Protein AF-A0A1Z1EFK1-F1 (afdb_monomer_lite)

Foldseek 3Di:
DDDDFDDDDPDGDDDDPPDDPPVPDPVVVCVDPVNVPPDPDDCPVVVVVVVVVVVVVVVVVVVVVVVVVVVVVVVVVVVVVVVVVVVVVVVVVVVVVVVVVVVVVVVVVVVVVVVVVVVVVVVVVVVVVVVVVVVVVVVVVVVVVVVVVVVVVVVVVVVPPD

Organism: NCBI:txid1986427

pLDDT: mean 72.32, std 19.65, range [34.16, 98.31]

Radius of gyration: 62.54 Å; chains: 1; bounding box: 124×40×167 Å

Sequence (162 aa):
QEKELISGLGISIEIPFMGVLRRNTIFAYFDDPAYRKYKRGSGIVKFQYRTLEEDSEDEYESPESEYRTLEDEYETLKDEYVALEDEYETLEDEYGILEYEYRTLEKDSEEDSEDGYGALEDLEEDSEDKYGALEDLEEDSEDEYGALEDLEEDSDDEYWGF

InterPro domains:
  IPR050254 DNA-directed RNA polymerase, subunit beta'', eukaryote [PTHR34995] (1-72)

Secondary structure (DSSP, 8-state):
-------SSS------TT----TT-HHHHHT-TTTTTS-S---HHHHHHHHHHHHHHHHHHHHHHHHHHHHHHHHHHHHHHHHHHHHHHHHHHHHHHHHHHHHHHHHHHHHHHHHHHHHHHHHHHHHHHHHHHHHHHHHHHHHHHHHHHHHHHHHHHTTS--

Structure (mmCIF, N/CA/C/O backbone):
data_AF-A0A1Z1EFK1-F1
#
_entry.id   AF-A0A1Z1EFK1-F1
#
loop_
_atom_site.group_PDB
_atom_site.id
_atom_site.type_symbol
_atom_site.label_atom_id
_atom_site.label_alt_id
_atom_site.label_comp_id
_atom_site.label_asym_id
_atom_site.label_entity_id
_atom_site.label_seq_id
_atom_site.pdbx_PDB_ins_code
_atom_site.Cartn_x
_atom_site.Cartn_y
_atom_site.Cartn_z
_atom_site.occupancy
_atom_site.B_iso_or_equiv
_atom_site.auth_seq_id
_atom_site.auth_comp_id
_atom_site.auth_asym_id
_atom_site.auth_atom_id
_atom_site.pdbx_PDB_model_num
ATOM 1 N N . GLN A 1 1 ? -31.914 -33.475 86.872 1.00 38.19 1 GLN A N 1
ATOM 2 C CA . GLN A 1 1 ? -32.654 -33.842 85.649 1.00 38.19 1 GLN A CA 1
ATOM 3 C C . GLN A 1 1 ? -32.018 -33.091 84.501 1.00 38.19 1 GLN A C 1
ATOM 5 O O . GLN A 1 1 ? -31.965 -31.867 84.534 1.00 38.19 1 GLN A O 1
ATOM 10 N N . GLU A 1 2 ? -31.426 -33.854 83.596 1.00 34.16 2 GLU A N 1
ATOM 11 C CA . GLU A 1 2 ? -30.546 -33.403 82.521 1.00 34.16 2 GLU A CA 1
ATOM 12 C C . GLU A 1 2 ? -31.390 -32.828 81.375 1.00 34.16 2 GLU A C 1
ATOM 14 O O . GLU A 1 2 ? -32.413 -33.399 81.003 1.00 34.16 2 GLU A O 1
ATOM 19 N N . LYS A 1 3 ? -31.010 -31.645 80.881 1.00 47.72 3 LYS A N 1
ATOM 20 C CA . LYS A 1 3 ? -31.630 -30.985 79.727 1.00 47.72 3 LYS A CA 1
ATOM 21 C C . LYS A 1 3 ? -30.653 -31.120 78.565 1.00 47.72 3 LYS A C 1
ATOM 23 O O . LYS A 1 3 ? -29.620 -30.457 78.578 1.00 47.72 3 LYS A O 1
ATOM 28 N N . GLU A 1 4 ? -30.954 -31.976 77.596 1.00 42.50 4 GLU A N 1
ATOM 29 C CA . GLU A 1 4 ? -30.146 -32.094 76.381 1.00 42.50 4 GLU A CA 1
ATOM 30 C C . GLU A 1 4 ? -30.574 -31.041 75.355 1.00 42.50 4 GLU A C 1
ATOM 32 O O . GLU A 1 4 ? -31.709 -31.023 74.879 1.00 42.50 4 GLU A O 1
ATOM 37 N N . LEU A 1 5 ? -29.642 -30.145 75.029 1.00 45.59 5 LEU A N 1
ATOM 38 C CA . LEU A 1 5 ? -29.729 -29.242 73.888 1.00 45.59 5 LEU A CA 1
ATOM 39 C C . LEU A 1 5 ? -29.129 -29.966 72.684 1.00 45.59 5 LEU A C 1
ATOM 41 O O . LEU A 1 5 ? -27.914 -30.137 72.601 1.00 45.59 5 LEU A O 1
ATOM 45 N N . ILE A 1 6 ? -29.969 -30.389 71.746 1.00 44.94 6 ILE A N 1
ATOM 46 C CA . ILE A 1 6 ? -29.493 -30.913 70.465 1.00 44.94 6 ILE A CA 1
ATOM 47 C C . ILE A 1 6 ? -29.122 -29.701 69.606 1.00 44.94 6 ILE A C 1
ATOM 49 O O . ILE A 1 6 ? -29.992 -28.994 69.104 1.00 44.94 6 ILE A O 1
ATOM 53 N N . SER A 1 7 ? -27.821 -29.428 69.496 1.00 44.91 7 SER A N 1
ATOM 54 C CA . SER A 1 7 ? -27.273 -28.385 68.628 1.00 44.91 7 SER A CA 1
ATOM 55 C C . SER A 1 7 ? -26.940 -28.979 67.262 1.00 44.91 7 SER A C 1
ATOM 57 O O . SER A 1 7 ? -25.988 -29.743 67.120 1.00 44.91 7 SER A O 1
ATOM 59 N N . GLY A 1 8 ? -27.732 -28.625 66.257 1.00 50.59 8 GLY A N 1
ATOM 60 C CA . GLY A 1 8 ? -27.421 -28.839 64.851 1.00 50.59 8 GLY A CA 1
ATOM 61 C C . GLY A 1 8 ? -28.150 -27.774 64.044 1.00 50.59 8 GLY A C 1
ATOM 62 O O . GLY A 1 8 ? -29.374 -27.748 64.061 1.00 50.59 8 GLY A O 1
ATOM 63 N N . LEU A 1 9 ? -27.399 -26.893 63.374 1.00 49.38 9 LEU A N 1
ATOM 64 C CA . LEU A 1 9 ? -27.883 -25.830 62.472 1.00 49.38 9 LEU A CA 1
ATOM 65 C C . LEU A 1 9 ? -28.511 -24.573 63.110 1.00 49.38 9 LEU A C 1
ATOM 67 O O . LEU A 1 9 ? -29.477 -24.051 62.575 1.00 49.38 9 LEU A O 1
ATOM 71 N N . GLY A 1 10 ? -27.971 -24.037 64.214 1.00 42.16 10 GLY A N 1
ATOM 72 C CA . GLY A 1 10 ? -28.224 -22.641 64.645 1.00 42.16 10 GLY A CA 1
ATOM 73 C C . GLY A 1 10 ? -29.666 -22.257 65.028 1.00 42.16 10 GLY A C 1
ATOM 74 O O . GLY A 1 10 ? -29.902 -21.136 65.473 1.00 42.16 10 GLY A O 1
ATOM 75 N N . ILE A 1 11 ? -30.630 -23.170 64.911 1.00 47.75 11 ILE A N 1
ATOM 76 C CA . ILE A 1 11 ? -32.032 -22.956 65.261 1.00 47.75 11 ILE A CA 1
ATOM 77 C C . ILE A 1 11 ? -32.283 -23.672 66.589 1.00 47.75 11 ILE A C 1
ATOM 79 O O . ILE A 1 11 ? -32.331 -24.900 66.652 1.00 47.75 11 ILE A O 1
ATOM 83 N N . SER A 1 12 ? -32.443 -22.916 67.675 1.00 48.75 12 SER A N 1
ATOM 84 C CA . SER A 1 12 ? -32.867 -23.470 68.962 1.00 48.75 12 SER A CA 1
ATOM 85 C C . SER A 1 12 ? -34.396 -23.467 69.045 1.00 48.75 12 SER A C 1
ATOM 87 O O . SER A 1 12 ? -35.044 -22.422 69.107 1.00 48.75 12 SER A O 1
ATOM 89 N N . ILE A 1 13 ? -34.995 -24.659 69.019 1.00 52.47 13 ILE A N 1
ATOM 90 C CA . ILE A 1 13 ? -36.436 -24.849 69.229 1.00 52.47 13 ILE A CA 1
ATOM 91 C C . ILE A 1 13 ? -36.632 -25.440 70.624 1.00 52.47 13 ILE A C 1
ATOM 93 O O . ILE A 1 13 ? -36.086 -26.491 70.950 1.00 52.47 13 ILE A O 1
ATOM 97 N N . GLU A 1 14 ? -37.428 -24.772 71.456 1.00 51.25 14 GLU A N 1
ATOM 98 C CA . GLU A 1 14 ? -37.813 -25.287 72.770 1.00 51.25 14 GLU A CA 1
ATOM 99 C C . GLU A 1 14 ? -38.927 -26.331 72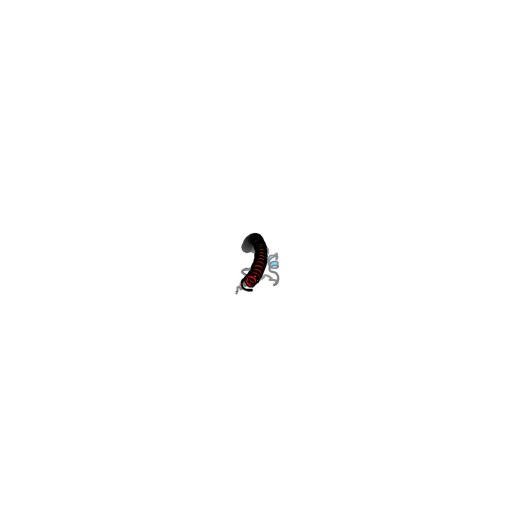.595 1.00 51.25 14 GLU A C 1
ATOM 101 O O . GLU A 1 14 ? -40.087 -25.992 72.342 1.00 51.25 14 GLU A O 1
ATOM 106 N N . ILE A 1 15 ? -38.554 -27.613 72.668 1.00 54.03 15 ILE A N 1
ATOM 107 C CA . ILE A 1 15 ? -39.484 -28.736 72.543 1.00 54.03 15 ILE A CA 1
ATOM 108 C C . ILE A 1 15 ? -39.989 -29.121 73.946 1.00 54.03 15 ILE A C 1
ATOM 110 O O . ILE A 1 15 ? -39.197 -29.496 74.811 1.00 54.03 15 ILE A O 1
ATOM 114 N N . PRO A 1 16 ? -41.301 -29.059 74.205 1.00 50.22 16 PRO A N 1
ATOM 115 C CA . PRO A 1 16 ? -41.886 -29.445 75.482 1.00 50.22 16 PRO A CA 1
ATOM 116 C C . PRO A 1 16 ? -41.840 -30.963 75.669 1.00 50.22 16 PRO A C 1
ATOM 118 O O . PRO A 1 16 ? -42.170 -31.725 74.763 1.00 50.22 16 PRO A O 1
ATOM 121 N N . PHE A 1 17 ? -41.519 -31.400 76.888 1.00 50.94 17 PHE A N 1
ATOM 122 C CA . PHE A 1 17 ? -41.291 -32.807 77.258 1.00 50.94 17 PHE A CA 1
ATOM 123 C C . PHE A 1 17 ? -42.492 -33.750 77.005 1.00 50.94 17 PHE A C 1
ATOM 125 O O . PHE A 1 17 ? -42.342 -34.965 77.028 1.00 50.94 17 PHE A O 1
ATOM 132 N N . MET A 1 18 ? -43.685 -33.196 76.752 1.00 49.62 18 MET A N 1
ATOM 133 C CA . MET A 1 18 ? -44.942 -33.926 76.521 1.00 49.62 18 MET A CA 1
ATOM 134 C C . MET A 1 18 ? -45.511 -33.737 75.098 1.00 49.62 18 MET A C 1
ATOM 136 O O . MET A 1 18 ? -46.638 -34.152 74.831 1.00 49.62 18 MET A O 1
ATOM 140 N N . GLY A 1 19 ? -44.776 -33.088 74.187 1.00 50.97 19 GLY A N 1
ATOM 141 C CA . GLY A 1 19 ? -45.206 -32.872 72.802 1.00 50.97 19 GLY A CA 1
ATOM 142 C C . GLY A 1 19 ? -44.927 -34.087 71.914 1.00 50.97 19 GLY A C 1
ATOM 143 O O . GLY A 1 19 ? -43.823 -34.629 71.919 1.00 50.97 19 GLY A O 1
ATOM 144 N N . VAL A 1 20 ? -45.910 -34.523 71.119 1.00 50.38 20 VAL A N 1
ATOM 145 C CA . VAL A 1 20 ? -45.719 -35.611 70.146 1.00 50.38 20 VAL A CA 1
ATOM 146 C C . VAL A 1 20 ? -44.904 -35.089 68.960 1.00 50.38 20 VAL A C 1
ATOM 148 O O . VAL A 1 20 ? -45.452 -34.532 68.012 1.00 50.38 20 VAL A O 1
ATOM 151 N N . LEU A 1 21 ? -43.587 -35.297 68.986 1.00 51.91 21 LEU A N 1
ATOM 152 C CA . LEU A 1 21 ? -42.741 -35.116 67.807 1.00 51.91 21 LEU A CA 1
ATOM 153 C C . LEU A 1 21 ? -43.011 -36.251 66.814 1.00 51.91 21 LEU A C 1
ATOM 155 O O . LEU A 1 21 ? -42.496 -37.364 66.952 1.00 51.91 21 LEU A O 1
ATOM 159 N N . ARG A 1 22 ? -43.810 -35.987 65.778 1.00 54.53 22 ARG A N 1
ATOM 160 C CA . ARG A 1 22 ? -43.833 -36.875 64.613 1.00 54.53 22 ARG A CA 1
ATOM 161 C C . ARG A 1 22 ? -42.561 -36.604 63.818 1.00 54.53 22 ARG A C 1
ATOM 163 O O . ARG A 1 22 ? -42.382 -35.497 63.324 1.00 54.53 22 ARG A O 1
ATOM 170 N N . ARG A 1 23 ? -41.697 -37.618 63.700 1.00 50.59 23 ARG A N 1
ATOM 171 C CA . ARG A 1 23 ? -40.339 -37.566 63.113 1.00 50.59 23 ARG A CA 1
ATOM 172 C C . ARG A 1 23 ? -40.226 -36.923 61.718 1.00 50.59 23 ARG A C 1
ATOM 174 O O . ARG A 1 23 ? -39.112 -36.696 61.274 1.00 50.59 23 ARG A O 1
ATOM 181 N N . ASN A 1 24 ? -41.336 -36.602 61.048 1.00 45.25 24 ASN A N 1
ATOM 182 C CA . ASN A 1 24 ? -41.342 -36.262 59.629 1.00 45.25 24 ASN A CA 1
ATOM 183 C C . ASN A 1 24 ? -41.878 -34.864 59.280 1.00 45.25 24 ASN A C 1
ATOM 185 O O . ASN A 1 24 ? -41.847 -34.520 58.101 1.00 45.25 24 ASN A O 1
ATOM 189 N N . THR A 1 25 ? -42.371 -34.035 60.214 1.00 53.84 25 THR A N 1
ATOM 190 C CA . THR A 1 25 ? -42.778 -32.660 59.838 1.00 53.84 25 THR A CA 1
ATOM 191 C C . THR A 1 25 ? -42.816 -31.694 61.025 1.00 53.84 25 THR A C 1
ATOM 193 O O . THR A 1 25 ? -43.780 -31.671 61.787 1.00 53.84 25 THR A O 1
ATOM 196 N N . ILE A 1 26 ? -41.796 -30.835 61.147 1.00 58.47 26 ILE A N 1
ATOM 197 C CA . ILE A 1 26 ? -41.771 -29.712 62.106 1.00 58.47 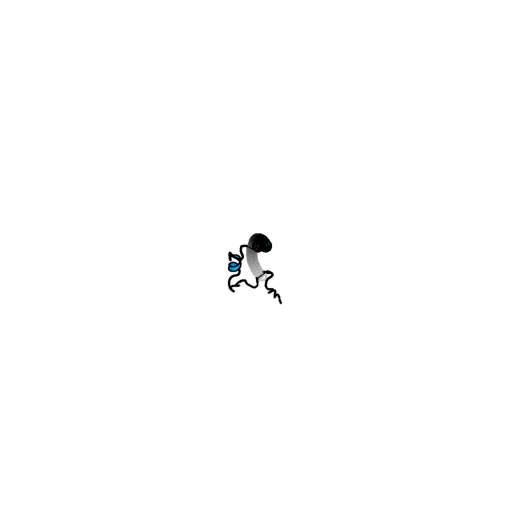26 ILE A CA 1
ATOM 198 C C . ILE A 1 26 ? -42.954 -28.749 61.884 1.00 58.47 26 ILE A C 1
ATOM 200 O O . ILE A 1 26 ? -43.473 -28.188 62.843 1.00 58.47 26 ILE A O 1
ATOM 204 N N . PHE A 1 27 ? -43.450 -28.607 60.651 1.00 54.84 27 PHE A N 1
ATOM 205 C CA . PHE A 1 27 ? -44.605 -27.751 60.347 1.00 54.84 27 PHE A CA 1
ATOM 206 C C . PHE A 1 27 ? -45.896 -28.195 61.047 1.00 54.84 27 PHE A C 1
ATOM 208 O O . PHE A 1 27 ? -46.609 -27.357 61.590 1.00 54.84 27 PHE A O 1
ATOM 215 N N . ALA A 1 28 ? -46.140 -29.506 61.159 1.00 53.50 28 ALA A N 1
ATOM 216 C CA . ALA A 1 28 ? -47.336 -30.027 61.827 1.00 53.50 28 ALA A CA 1
ATOM 217 C C . ALA A 1 28 ? -47.402 -29.648 63.319 1.00 53.50 28 ALA A C 1
ATOM 219 O O . ALA A 1 28 ? -48.483 -29.589 63.896 1.00 53.50 28 ALA A O 1
ATOM 220 N N . TYR A 1 29 ? -46.251 -29.369 63.940 1.00 55.16 29 TYR A N 1
ATOM 221 C CA . TYR A 1 29 ? -46.176 -28.886 65.317 1.00 55.16 29 TYR A CA 1
ATOM 222 C C . TYR A 1 29 ? -46.633 -27.423 65.449 1.00 55.16 29 TYR A C 1
ATOM 224 O O . TYR A 1 29 ? -47.307 -27.076 66.418 1.00 55.16 29 TYR A O 1
ATOM 232 N N . PHE A 1 30 ? -46.313 -26.565 64.473 1.00 56.16 30 PHE A N 1
ATOM 233 C CA . PHE A 1 30 ? -46.751 -25.163 64.466 1.00 56.16 30 PHE A CA 1
ATOM 234 C C . PHE A 1 30 ? -48.232 -24.995 64.092 1.00 56.16 30 PHE A C 1
ATOM 236 O O . PHE A 1 30 ? -48.846 -24.001 64.487 1.00 56.16 30 PHE A O 1
ATOM 243 N N . ASP A 1 31 ? -48.809 -25.980 63.401 1.00 55.56 31 ASP A N 1
ATOM 244 C CA . ASP A 1 31 ? -50.221 -25.997 63.002 1.00 55.56 31 ASP A CA 1
ATOM 245 C C . ASP A 1 31 ? -51.163 -26.622 64.051 1.00 55.56 31 ASP A C 1
ATOM 247 O O . ASP A 1 31 ? -52.386 -26.528 63.908 1.00 55.56 31 ASP A O 1
ATOM 251 N N . ASP A 1 32 ? -50.638 -27.219 65.131 1.00 59.44 32 ASP A N 1
ATOM 252 C CA . ASP A 1 32 ? -51.462 -27.817 66.188 1.00 59.44 32 ASP A CA 1
ATOM 253 C C . ASP A 1 32 ? -52.243 -26.727 66.969 1.00 59.44 32 ASP A C 1
ATOM 255 O O . ASP A 1 32 ? -51.644 -25.843 67.605 1.00 59.44 32 ASP A O 1
ATOM 259 N N . PRO A 1 33 ? -53.592 -26.779 66.993 1.00 59.75 33 PRO A N 1
ATOM 260 C CA . PRO A 1 33 ? -54.431 -25.823 67.717 1.00 59.75 33 PRO A CA 1
ATOM 261 C C . PRO A 1 33 ? -54.126 -25.714 69.218 1.00 59.75 33 PRO A C 1
ATOM 263 O O . PRO A 1 33 ? -54.427 -24.680 69.824 1.00 59.75 33 PRO A O 1
ATOM 266 N N . ALA A 1 34 ? -53.559 -26.760 69.828 1.00 55.06 34 ALA A N 1
ATOM 267 C CA . ALA A 1 34 ? -53.159 -26.777 71.232 1.00 55.06 34 ALA A CA 1
ATOM 268 C C . ALA A 1 34 ? -51.902 -25.925 71.482 1.00 55.06 34 ALA A C 1
ATOM 270 O O . ALA A 1 34 ? -51.806 -25.265 72.519 1.00 55.06 34 ALA A O 1
ATOM 271 N N . TYR A 1 35 ? -50.985 -25.862 70.508 1.00 53.22 35 TYR A N 1
ATOM 272 C CA . TYR A 1 35 ? -49.762 -25.050 70.567 1.00 53.22 35 TYR A CA 1
ATOM 273 C C . TYR A 1 35 ? -49.961 -23.614 70.082 1.00 53.22 35 TYR A C 1
ATOM 275 O O . TYR A 1 35 ? -49.287 -22.696 70.561 1.00 53.22 35 TYR A O 1
ATOM 283 N N . ARG A 1 36 ? -50.960 -23.380 69.219 1.00 55.44 36 ARG A N 1
ATOM 284 C CA . ARG A 1 36 ? -51.304 -22.045 68.693 1.00 55.44 36 ARG A CA 1
ATOM 285 C C . ARG A 1 36 ? -51.743 -21.036 69.762 1.00 55.44 36 ARG A C 1
ATOM 287 O O . ARG A 1 36 ? -51.802 -19.840 69.487 1.00 55.44 36 ARG A O 1
ATOM 294 N N . LYS A 1 37 ? -52.069 -21.491 70.978 1.00 53.34 37 LYS A N 1
ATOM 295 C CA . LYS A 1 37 ? -52.611 -20.641 72.053 1.00 53.34 37 LYS A CA 1
ATOM 296 C C . LYS A 1 37 ? -51.550 -19.922 72.891 1.00 53.34 37 LYS A C 1
ATOM 298 O O . LYS A 1 37 ? -51.892 -18.943 73.547 1.00 53.34 37 LYS A O 1
ATOM 303 N N . TYR A 1 38 ? -50.286 -20.354 72.854 1.00 49.31 38 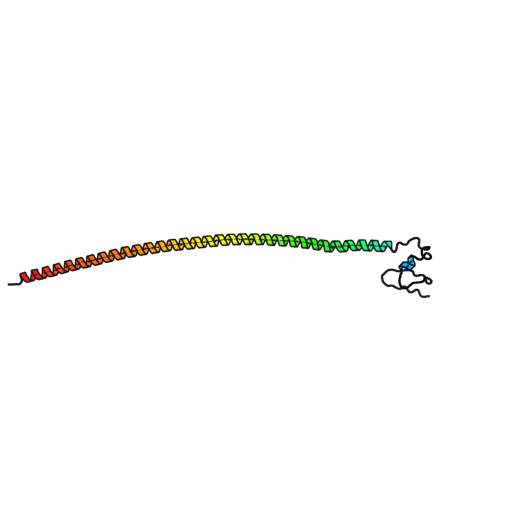TYR A N 1
ATOM 304 C CA . TYR A 1 38 ? -49.271 -19.882 73.809 1.00 49.31 38 TYR A CA 1
ATOM 305 C C . TYR 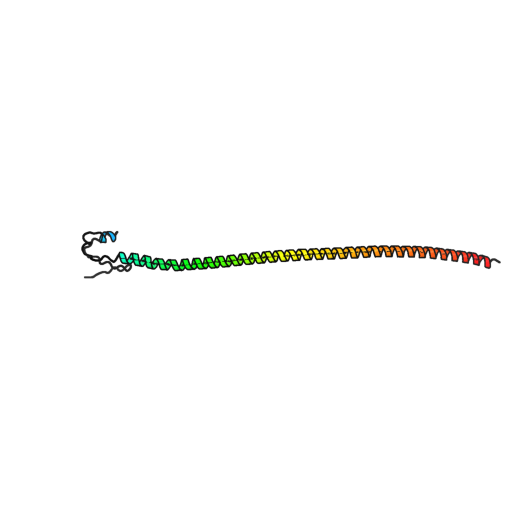A 1 38 ? -48.189 -18.958 73.237 1.00 49.31 38 TYR A C 1
ATOM 307 O O . TYR A 1 38 ? -47.331 -18.512 73.995 1.00 49.31 38 TYR A O 1
ATOM 315 N N . LYS A 1 39 ? -48.223 -18.586 71.948 1.00 50.94 39 LYS A N 1
ATOM 316 C CA . LYS A 1 39 ? -47.260 -17.615 71.395 1.00 50.94 39 LYS A CA 1
ATOM 317 C C . LYS A 1 39 ? -47.935 -16.375 70.820 1.00 50.94 39 LYS A C 1
ATOM 319 O O . LYS A 1 39 ? -48.261 -16.284 69.640 1.00 50.94 39 LYS A O 1
ATOM 324 N N . ARG A 1 40 ? -48.057 -15.362 71.678 1.00 46.72 40 ARG A N 1
ATOM 325 C CA . ARG A 1 40 ? -48.185 -13.951 71.297 1.00 46.72 40 ARG A CA 1
ATOM 326 C C . ARG A 1 40 ? -46.837 -13.492 70.721 1.00 46.72 40 ARG A C 1
ATOM 328 O O . ARG A 1 40 ? -46.044 -12.886 71.425 1.00 46.72 40 ARG A O 1
ATOM 335 N N . GLY A 1 41 ? -46.552 -13.861 69.473 1.00 52.53 41 GLY A N 1
ATOM 336 C CA . GLY A 1 41 ? -45.317 -13.496 68.772 1.00 52.53 41 GLY A CA 1
ATOM 337 C C . GLY A 1 41 ? -44.632 -14.698 68.131 1.00 52.53 41 GLY A C 1
ATOM 338 O O . GLY A 1 41 ? -43.768 -15.323 68.736 1.00 52.53 41 GLY A O 1
ATOM 339 N N . SER A 1 42 ? -45.003 -15.019 66.892 1.00 49.97 42 SER A N 1
ATOM 340 C CA . SER A 1 42 ? -44.209 -15.909 66.039 1.00 49.97 42 SER A CA 1
ATOM 341 C C . SER A 1 42 ? -43.493 -15.052 64.996 1.00 49.97 42 SER A C 1
ATOM 343 O O . SER A 1 42 ? -43.982 -14.853 63.888 1.00 49.97 42 SER A O 1
ATOM 345 N N . GLY A 1 43 ? -42.375 -14.449 65.409 1.00 49.16 43 GLY A N 1
ATOM 346 C CA . GLY A 1 43 ? -41.459 -13.715 64.528 1.00 49.16 43 GLY A CA 1
ATOM 347 C C . GLY A 1 43 ? -40.407 -14.612 63.870 1.00 49.16 43 GLY A C 1
ATOM 348 O O . GLY A 1 43 ? -39.754 -14.188 62.932 1.00 49.16 43 GLY A O 1
ATOM 349 N N . ILE A 1 44 ? -40.259 -15.863 64.312 1.00 52.72 44 ILE A N 1
ATOM 350 C CA . ILE A 1 44 ? -39.099 -16.702 63.966 1.00 52.72 44 ILE A CA 1
ATOM 351 C C . ILE A 1 44 ? -39.062 -17.053 62.470 1.00 52.72 44 ILE A C 1
ATOM 353 O O . ILE A 1 44 ? -37.998 -17.019 61.867 1.00 52.72 44 ILE A O 1
ATOM 357 N N . VAL A 1 45 ? -40.217 -17.300 61.845 1.00 50.78 45 VAL A N 1
ATOM 358 C CA . VAL A 1 45 ? -40.279 -17.625 60.406 1.00 50.78 45 VAL A CA 1
ATOM 359 C C . VAL A 1 45 ? -40.176 -16.371 59.529 1.00 50.78 45 VAL A C 1
ATOM 361 O O . VAL A 1 45 ? -39.654 -16.436 58.425 1.00 50.78 45 VAL A O 1
ATOM 364 N N . LYS A 1 46 ? -40.623 -15.205 60.014 1.00 47.16 46 LYS A N 1
ATOM 365 C CA . LYS A 1 46 ? -40.601 -13.959 59.226 1.00 47.16 46 LYS A CA 1
ATOM 366 C C . LYS A 1 46 ? -39.216 -13.325 59.114 1.00 47.16 46 LYS A C 1
ATOM 368 O O . LYS A 1 46 ? -38.974 -12.632 58.135 1.00 47.16 46 LYS A O 1
ATOM 373 N N . PHE A 1 47 ? -38.336 -13.536 60.092 1.00 48.28 47 PHE A N 1
ATOM 374 C CA . PHE A 1 47 ? -36.985 -12.976 60.034 1.00 48.28 47 PHE A CA 1
ATOM 375 C C . PHE A 1 47 ? -36.078 -13.727 59.053 1.00 48.28 47 PHE A C 1
ATOM 377 O O . PHE A 1 47 ? -35.314 -13.072 58.364 1.00 48.28 47 PHE A O 1
ATOM 384 N N . GLN A 1 48 ? -36.209 -15.054 58.921 1.00 49.50 48 GLN A N 1
ATOM 385 C CA . GLN A 1 48 ? -35.296 -15.837 58.076 1.00 49.50 48 GLN A CA 1
ATOM 386 C C . GLN A 1 48 ? -35.497 -15.636 56.570 1.00 49.50 48 GLN A C 1
ATOM 388 O O . GLN A 1 48 ? -34.508 -15.584 55.854 1.00 49.50 48 GLN A O 1
ATOM 393 N N . TYR A 1 49 ? -36.736 -15.492 56.081 1.00 45.62 49 TYR A N 1
ATOM 394 C CA . TYR A 1 49 ? -36.964 -15.234 54.650 1.00 45.62 49 TYR A CA 1
ATOM 395 C C . TYR A 1 49 ? -36.427 -13.867 54.217 1.00 45.62 49 TYR A C 1
ATOM 397 O O . TYR A 1 49 ? -35.857 -13.753 53.142 1.00 45.62 49 TYR A O 1
ATOM 405 N N . ARG A 1 50 ? -36.559 -12.850 55.077 1.00 43.41 50 ARG A N 1
ATOM 406 C CA . ARG A 1 50 ? -36.141 -11.487 54.747 1.00 43.41 50 ARG A CA 1
ATOM 407 C C . ARG A 1 50 ? -34.623 -11.336 54.681 1.00 43.41 50 ARG A C 1
ATOM 409 O O . ARG A 1 50 ? -34.139 -10.678 53.783 1.00 43.41 50 ARG A O 1
ATOM 416 N N . THR A 1 51 ? -33.892 -11.960 55.605 1.00 49.44 51 THR A N 1
ATOM 417 C CA . THR A 1 51 ? -32.422 -11.903 55.614 1.00 49.44 51 THR A CA 1
ATOM 418 C C . THR A 1 51 ? -31.788 -12.725 54.492 1.00 49.44 51 THR A C 1
ATOM 420 O O . THR A 1 51 ? -30.744 -12.345 53.995 1.00 49.44 51 THR A O 1
ATOM 423 N N . LEU A 1 52 ? -32.412 -13.835 54.073 1.00 50.72 52 LEU A N 1
ATOM 424 C CA . LEU A 1 52 ? -31.901 -14.657 52.966 1.00 50.72 52 LEU A CA 1
ATOM 425 C C . LEU A 1 52 ? -32.102 -14.009 51.590 1.00 50.72 52 LEU A C 1
ATOM 427 O O . LEU A 1 52 ? -31.261 -14.207 50.725 1.00 50.72 52 LEU A O 1
ATOM 431 N N . GLU A 1 53 ? -33.202 -13.275 51.380 1.00 53.31 53 GLU A N 1
ATOM 432 C CA . GLU A 1 53 ? -33.393 -12.480 50.155 1.00 53.31 53 GLU A CA 1
ATOM 433 C C . GLU A 1 53 ? -32.354 -11.350 50.073 1.00 53.31 53 GLU A C 1
ATOM 435 O O . GLU A 1 53 ? -31.698 -11.212 49.045 1.00 53.31 53 GLU A O 1
ATOM 440 N N . GLU A 1 54 ? -32.146 -10.615 51.171 1.00 53.12 54 GLU A N 1
ATOM 441 C CA . GLU A 1 54 ? -31.233 -9.459 51.229 1.00 53.12 54 GLU A CA 1
ATOM 442 C C . GLU A 1 54 ? -29.757 -9.863 51.030 1.00 53.12 54 GLU A C 1
ATOM 444 O O . GLU A 1 54 ? -29.059 -9.224 50.254 1.00 53.12 54 GLU A O 1
ATOM 449 N N . ASP A 1 55 ? -29.298 -10.973 51.627 1.00 51.41 55 ASP A N 1
ATOM 450 C CA . ASP A 1 55 ? -27.926 -11.481 51.417 1.00 51.41 55 ASP A CA 1
ATOM 451 C C . ASP A 1 55 ? -27.712 -12.080 50.004 1.00 51.41 55 ASP A C 1
ATOM 453 O O . ASP A 1 55 ? -26.573 -12.239 49.569 1.00 51.41 55 ASP A O 1
ATOM 457 N N . SER A 1 56 ? -28.783 -12.433 49.278 1.00 53.66 56 SER A N 1
ATOM 458 C CA . SER A 1 56 ? -28.687 -13.045 47.940 1.00 53.66 56 SER A CA 1
ATOM 459 C C . SER A 1 56 ? -28.628 -12.039 46.789 1.00 53.66 56 SER A C 1
ATOM 461 O O . SER A 1 56 ? -28.118 -12.377 45.722 1.00 53.66 56 SER A O 1
ATOM 463 N N . GLU A 1 57 ? -29.130 -10.816 46.985 1.00 51.50 57 GLU A N 1
ATOM 464 C CA . GLU A 1 57 ? -29.081 -9.756 45.967 1.00 51.50 57 GLU A CA 1
ATOM 465 C C . GLU A 1 57 ? -27.657 -9.181 45.829 1.00 51.50 57 GLU A C 1
ATOM 467 O O . GLU A 1 57 ? -27.184 -8.999 44.708 1.00 51.50 57 GLU A O 1
ATOM 472 N N . ASP A 1 58 ? -26.926 -9.029 46.941 1.00 53.31 58 ASP A N 1
ATOM 473 C CA . ASP A 1 58 ? -25.529 -8.559 46.944 1.00 53.31 58 ASP A CA 1
ATOM 474 C C . ASP A 1 58 ? -24.546 -9.567 46.297 1.00 53.31 58 ASP A C 1
ATOM 476 O O . ASP A 1 58 ? -23.519 -9.178 45.737 1.00 53.31 58 ASP A O 1
ATOM 480 N N . GLU A 1 59 ? -24.842 -10.874 46.336 1.00 53.91 59 GLU A N 1
ATOM 481 C CA . GLU A 1 59 ? -23.961 -11.919 45.782 1.00 53.91 59 GLU A CA 1
ATOM 482 C C . GLU A 1 59 ? -24.042 -12.024 44.242 1.00 53.91 59 GLU A C 1
ATOM 484 O O . GLU A 1 59 ? -23.100 -12.506 43.610 1.00 53.91 59 GLU A O 1
ATOM 489 N N . TYR A 1 60 ? -25.120 -11.535 43.615 1.00 54.22 60 TYR A N 1
ATOM 490 C CA . TYR A 1 60 ? -25.286 -11.528 42.151 1.00 54.22 60 TYR A CA 1
ATOM 491 C C . TYR A 1 60 ? -24.787 -10.245 41.476 1.00 54.22 60 TYR A C 1
ATOM 493 O O . TYR A 1 60 ? -24.365 -10.291 40.319 1.00 54.22 60 TYR A O 1
ATOM 501 N N . GLU A 1 61 ? -24.772 -9.118 42.188 1.00 59.19 61 GLU A N 1
ATOM 502 C CA . GLU A 1 61 ? -24.346 -7.832 41.625 1.00 59.19 61 GLU A CA 1
ATOM 503 C C . GLU A 1 61 ? -22.829 -7.793 41.334 1.00 59.19 61 GLU A C 1
ATOM 505 O O . GLU A 1 61 ? -22.396 -7.212 40.337 1.00 59.19 61 GLU A O 1
ATOM 510 N N . SER A 1 62 ? -22.015 -8.501 42.132 1.00 66.81 62 SER A N 1
ATOM 511 C CA . SER A 1 62 ? -20.561 -8.623 41.924 1.00 66.81 62 SER A CA 1
ATOM 512 C C . SER A 1 62 ? -20.189 -9.347 40.614 1.00 66.81 62 SER A C 1
ATOM 514 O O . SER A 1 62 ? -19.512 -8.736 39.786 1.00 66.81 62 SER A O 1
ATOM 516 N N . PRO A 1 63 ? -20.615 -10.602 40.359 1.00 74.94 63 PRO A N 1
ATOM 517 C CA . PRO A 1 63 ? -20.258 -11.310 39.130 1.00 74.94 63 PRO A CA 1
ATOM 518 C C . PRO A 1 63 ? -20.877 -10.687 37.873 1.00 74.94 63 PRO A C 1
ATOM 520 O O . PRO A 1 63 ? -20.231 -10.675 36.829 1.00 74.94 63 PRO A O 1
ATOM 523 N N . GLU A 1 64 ? -22.096 -10.139 37.939 1.00 78.94 64 GLU A N 1
ATOM 524 C CA . GLU A 1 64 ? -22.723 -9.500 36.772 1.00 78.94 64 GLU A CA 1
ATOM 525 C C . GLU A 1 64 ? -21.962 -8.235 36.337 1.00 78.94 64 GLU A C 1
ATOM 527 O O . GLU A 1 64 ? -21.826 -7.979 35.139 1.00 78.94 64 GLU A O 1
ATOM 532 N N . SER A 1 65 ? -21.383 -7.493 37.289 1.00 80.06 65 SER A N 1
ATOM 533 C CA . SER A 1 65 ? -20.506 -6.356 36.985 1.00 80.06 65 SER A CA 1
ATOM 534 C C . SER A 1 65 ? -19.213 -6.773 36.269 1.00 80.06 65 SER A C 1
ATOM 536 O O . SER A 1 65 ? -18.827 -6.124 35.298 1.00 80.06 65 SER A O 1
ATOM 538 N N . GLU A 1 66 ? -18.597 -7.892 36.671 1.00 85.19 66 GLU A N 1
ATOM 539 C CA . GLU A 1 66 ? -17.379 -8.432 36.046 1.00 85.19 66 GLU A CA 1
ATOM 540 C C . GLU A 1 66 ? -17.635 -8.907 34.607 1.00 85.19 66 GLU A C 1
ATOM 542 O O . GLU A 1 66 ? -16.822 -8.668 33.711 1.00 85.19 66 GLU A O 1
ATOM 547 N N . TYR A 1 67 ? -18.791 -9.535 34.358 1.00 84.62 67 TYR A N 1
ATOM 548 C CA . TYR A 1 67 ? -19.192 -9.928 33.004 1.00 84.62 67 TYR A CA 1
ATOM 549 C C . TYR A 1 67 ? -19.364 -8.725 32.081 1.00 84.62 67 TYR A C 1
ATOM 551 O O . TYR A 1 67 ? -18.930 -8.790 30.934 1.00 84.62 67 TYR A O 1
ATOM 559 N N . ARG A 1 68 ? -19.945 -7.623 32.573 1.00 87.81 68 ARG A N 1
ATOM 560 C CA . ARG A 1 68 ? -20.068 -6.400 31.767 1.00 87.81 68 ARG A CA 1
ATOM 561 C C . ARG A 1 68 ? -18.718 -5.776 31.453 1.00 87.81 68 ARG A C 1
ATOM 563 O O . ARG A 1 68 ? -18.485 -5.413 30.310 1.00 87.81 68 ARG A O 1
ATOM 570 N N . THR A 1 69 ? -17.805 -5.716 32.424 1.00 91.88 69 THR A N 1
ATOM 571 C CA . THR A 1 69 ? -16.451 -5.208 32.151 1.00 91.88 69 THR A CA 1
ATOM 572 C C . THR A 1 69 ? -15.700 -6.072 31.140 1.00 91.88 69 THR A C 1
ATOM 574 O O . THR A 1 69 ? -15.001 -5.541 30.287 1.00 91.88 69 THR A O 1
ATOM 577 N N . LEU A 1 70 ? -15.874 -7.397 31.196 1.00 94.81 70 LEU A N 1
ATOM 578 C CA . LEU A 1 70 ? -15.263 -8.314 30.234 1.00 94.81 70 LEU A CA 1
ATOM 579 C C . LEU A 1 70 ? -15.860 -8.150 28.827 1.00 94.81 70 LEU A C 1
ATOM 581 O O . LEU A 1 70 ? -15.146 -8.275 27.835 1.00 94.81 70 LEU A O 1
ATOM 585 N N . GLU A 1 71 ? -17.164 -7.889 28.738 1.00 95.62 71 GLU A N 1
ATOM 586 C CA . GLU A 1 71 ? -17.853 -7.605 27.476 1.00 95.62 71 GLU A CA 1
ATOM 587 C C . GLU A 1 71 ? -17.338 -6.304 26.845 1.00 95.62 71 GLU A C 1
ATOM 589 O O . GLU A 1 71 ? -16.996 -6.304 25.663 1.00 95.62 71 GLU A O 1
ATOM 594 N N . ASP A 1 72 ? -17.174 -5.247 27.647 1.00 95.88 72 ASP A N 1
ATOM 595 C CA . ASP A 1 72 ? -16.580 -3.981 27.202 1.00 95.88 72 ASP A CA 1
ATOM 596 C C . ASP A 1 72 ? -15.130 -4.182 26.716 1.00 95.88 72 ASP A C 1
ATOM 598 O O . ASP A 1 72 ? -14.761 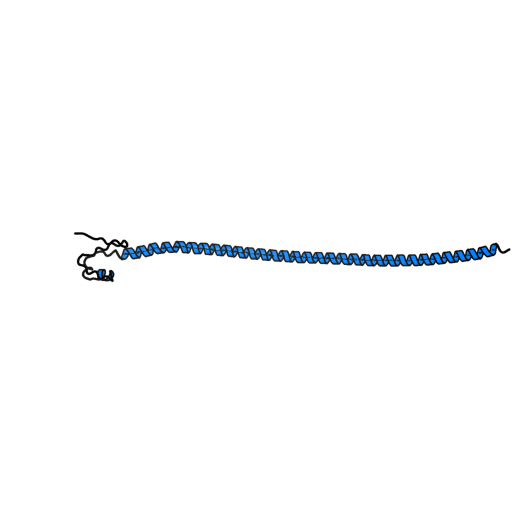-3.716 25.638 1.00 95.88 72 ASP A O 1
ATOM 602 N N . GLU A 1 73 ? -14.303 -4.921 27.467 1.00 97.31 73 GLU A N 1
ATOM 603 C CA . GLU A 1 73 ? -12.932 -5.257 27.051 1.00 97.31 73 GLU A CA 1
ATOM 604 C C . GLU A 1 73 ? -12.916 -6.035 25.726 1.00 97.31 73 GLU A C 1
ATOM 606 O O . GLU A 1 73 ? -12.115 -5.741 24.835 1.00 97.31 73 GLU A O 1
ATOM 611 N N . TYR A 1 74 ? -13.825 -6.997 25.561 1.00 96.06 74 TYR A N 1
ATOM 612 C CA . TYR A 1 74 ? -13.943 -7.767 24.326 1.00 96.06 74 TYR A CA 1
ATOM 613 C C . TYR A 1 74 ? -14.353 -6.898 23.130 1.00 96.06 74 TYR A C 1
ATOM 615 O O . TYR A 1 74 ? -13.791 -7.070 22.046 1.00 96.06 74 TYR A O 1
ATOM 623 N N . GLU A 1 75 ? -15.282 -5.952 23.306 1.00 97.50 75 GLU A N 1
ATOM 624 C CA . GLU A 1 75 ? -15.615 -4.984 22.253 1.00 97.50 75 GLU A CA 1
ATOM 625 C C . GLU A 1 75 ? -14.413 -4.109 21.893 1.00 97.50 75 GLU A C 1
ATOM 627 O O . GLU A 1 75 ? -14.089 -3.995 20.712 1.00 97.50 75 GLU A O 1
ATOM 632 N N . THR A 1 76 ? -13.683 -3.578 22.882 1.00 97.31 76 THR A N 1
ATOM 633 C CA . THR A 1 76 ? -12.493 -2.757 22.593 1.00 97.31 76 THR A CA 1
ATOM 634 C C . THR A 1 76 ? -11.419 -3.527 21.824 1.00 97.31 76 THR A C 1
ATOM 636 O O . THR A 1 76 ? -10.831 -2.991 20.886 1.00 97.31 76 THR A O 1
ATOM 639 N N . LEU A 1 77 ? -11.198 -4.801 22.166 1.00 98.06 77 LEU A N 1
ATOM 640 C CA . LEU A 1 77 ? -10.246 -5.662 21.465 1.00 98.06 77 LEU A CA 1
ATOM 641 C C . LEU A 1 77 ? -10.698 -5.964 20.032 1.00 98.06 77 LEU A C 1
ATOM 643 O O . LEU A 1 77 ? -9.882 -6.066 19.116 1.00 98.06 77 LEU A O 1
ATOM 647 N N . LYS A 1 78 ? -12.006 -6.131 19.830 1.00 97.81 78 LYS A N 1
ATOM 648 C CA . LYS A 1 78 ? -12.584 -6.348 18.505 1.00 97.81 78 LYS A CA 1
ATOM 649 C C . LYS A 1 78 ? -12.412 -5.116 17.617 1.00 97.81 78 LYS A C 1
ATOM 651 O O . LYS A 1 78 ? -12.048 -5.276 16.456 1.00 97.81 78 LYS A O 1
ATOM 656 N N . ASP A 1 79 ? -12.634 -3.920 18.154 1.00 98.06 79 ASP A N 1
ATOM 657 C CA . ASP A 1 79 ? -12.421 -2.667 17.424 1.00 98.06 79 ASP A CA 1
ATOM 658 C C . ASP A 1 79 ? -10.942 -2.472 17.052 1.00 98.06 79 ASP A C 1
ATOM 660 O O . ASP A 1 79 ? -10.637 -2.070 15.931 1.00 98.06 79 ASP A O 1
ATOM 664 N N . GLU A 1 80 ? -10.014 -2.820 17.951 1.00 98.31 80 GLU A N 1
ATOM 665 C CA . GLU A 1 80 ? -8.572 -2.804 17.663 1.00 98.31 80 GLU A CA 1
ATOM 666 C C . GLU A 1 80 ? -8.203 -3.777 16.533 1.00 98.31 80 GLU A C 1
ATOM 668 O O . GLU A 1 80 ? -7.409 -3.439 15.656 1.00 98.31 80 GLU A O 1
ATOM 673 N N . TYR A 1 81 ? -8.812 -4.966 16.510 1.00 97.88 81 TYR A N 1
ATOM 674 C CA . TYR A 1 81 ? -8.597 -5.937 15.436 1.00 97.88 81 TYR A CA 1
ATOM 675 C C . TYR A 1 81 ? -9.074 -5.415 14.075 1.00 97.88 81 TYR A C 1
ATOM 677 O O . TYR A 1 81 ? -8.376 -5.597 13.083 1.00 97.88 81 TYR A O 1
ATOM 685 N N . VAL A 1 82 ? -10.230 -4.745 14.033 1.00 98.31 82 VAL A N 1
ATOM 686 C CA . VAL A 1 82 ? -10.746 -4.118 12.804 1.00 98.31 82 VAL A CA 1
ATOM 687 C C . VAL A 1 82 ? -9.816 -2.999 12.336 1.00 98.31 82 VAL A C 1
ATOM 689 O O . VAL A 1 82 ? -9.471 -2.950 11.163 1.00 98.31 82 VAL A O 1
ATOM 692 N N . ALA A 1 83 ? -9.341 -2.147 13.248 1.00 98.12 83 ALA A N 1
ATOM 693 C CA . ALA A 1 83 ? -8.381 -1.101 12.896 1.00 98.12 83 ALA A CA 1
ATOM 694 C C . ALA A 1 83 ? -7.072 -1.678 12.322 1.00 98.12 83 ALA A C 1
ATOM 696 O O . ALA A 1 83 ? -6.520 -1.133 11.370 1.00 98.12 83 ALA A O 1
ATOM 697 N N . LEU A 1 84 ? -6.593 -2.799 12.872 1.00 98.12 84 LEU A N 1
ATOM 698 C CA . LEU A 1 84 ? -5.412 -3.495 12.360 1.00 98.12 84 LEU A CA 1
ATOM 699 C C . LEU A 1 84 ? -5.651 -4.117 10.974 1.00 98.12 84 LEU A C 1
ATOM 701 O O . LEU A 1 84 ? -4.738 -4.138 10.151 1.00 98.12 84 LEU A O 1
ATOM 705 N N . GLU A 1 85 ? -6.849 -4.649 10.730 1.00 98.19 85 GLU A N 1
ATOM 706 C CA . GLU A 1 85 ? -7.251 -5.188 9.426 1.00 98.19 85 GLU A CA 1
ATOM 707 C C . GLU A 1 85 ? -7.264 -4.082 8.361 1.00 98.19 85 GLU A C 1
ATOM 709 O O . GLU A 1 85 ? -6.635 -4.252 7.316 1.00 98.19 85 GLU A O 1
ATOM 714 N N . ASP A 1 86 ? -7.852 -2.922 8.677 1.00 97.81 86 ASP A N 1
ATOM 715 C CA . ASP A 1 86 ? -7.843 -1.739 7.807 1.00 97.81 86 ASP A CA 1
ATOM 716 C C . ASP A 1 86 ? -6.402 -1.278 7.496 1.00 97.81 86 ASP A C 1
ATOM 718 O O . ASP A 1 86 ? -6.065 -0.992 6.346 1.00 97.81 86 ASP A O 1
ATOM 722 N N . GLU A 1 87 ? -5.510 -1.234 8.495 1.00 98.25 87 GLU A N 1
ATOM 723 C CA . GLU A 1 87 ? -4.092 -0.902 8.274 1.00 98.25 87 GLU A CA 1
ATOM 724 C C . GLU A 1 87 ? -3.407 -1.898 7.325 1.00 98.25 87 GLU A C 1
ATOM 726 O O . GLU A 1 87 ? -2.647 -1.494 6.440 1.00 98.25 87 GLU A O 1
ATOM 731 N N . TYR A 1 88 ? -3.687 -3.195 7.472 1.00 96.12 88 TYR A N 1
ATOM 732 C CA . TYR A 1 88 ? -3.137 -4.227 6.591 1.00 96.12 88 TYR A CA 1
ATOM 733 C C . TYR A 1 88 ? -3.617 -4.071 5.145 1.00 96.12 88 TYR A C 1
ATOM 735 O O . TYR A 1 88 ? -2.807 -4.218 4.230 1.00 96.12 88 TYR A O 1
ATOM 743 N N . GLU A 1 89 ? -4.894 -3.735 4.941 1.00 98.00 89 GLU A N 1
ATOM 744 C CA . GLU A 1 89 ? -5.460 -3.455 3.614 1.00 98.00 89 GLU A CA 1
ATOM 745 C C . GLU A 1 89 ? -4.761 -2.250 2.968 1.00 98.00 89 GLU A C 1
ATOM 747 O O . GLU A 1 89 ? -4.318 -2.324 1.822 1.00 98.00 89 GLU A O 1
ATOM 752 N N . THR A 1 90 ? -4.535 -1.168 3.726 1.00 97.56 90 THR A N 1
ATOM 753 C CA . THR A 1 90 ? -3.794 -0.008 3.196 1.00 97.56 90 THR A CA 1
ATOM 754 C C . THR A 1 90 ? -2.350 -0.340 2.810 1.00 97.56 90 THR A C 1
ATOM 756 O O . THR A 1 90 ? -1.836 0.192 1.824 1.00 97.56 90 THR A O 1
ATOM 759 N N . LEU A 1 91 ? -1.693 -1.227 3.565 1.00 97.62 91 LEU A N 1
ATOM 760 C CA . LEU A 1 91 ? -0.330 -1.668 3.277 1.00 97.62 91 LEU A CA 1
ATOM 761 C C . LEU A 1 91 ? -0.276 -2.576 2.040 1.00 97.62 91 LEU A C 1
ATOM 763 O O . LEU A 1 91 ? 0.679 -2.506 1.263 1.00 97.62 91 LEU A O 1
ATOM 767 N N . GLU A 1 92 ? -1.287 -3.426 1.855 1.00 97.69 92 GLU A N 1
ATOM 768 C CA . GLU A 1 92 ? -1.439 -4.259 0.660 1.00 97.69 92 GLU A CA 1
ATOM 769 C C . GLU A 1 92 ? -1.594 -3.392 -0.597 1.00 97.69 92 GLU A C 1
ATOM 771 O O . GLU A 1 92 ? -0.881 -3.607 -1.582 1.00 97.69 92 GLU A O 1
ATOM 776 N N . ASP A 1 93 ? -2.440 -2.360 -0.535 1.00 97.06 93 ASP A N 1
ATOM 777 C CA . ASP A 1 93 ? -2.614 -1.391 -1.620 1.00 97.06 93 ASP A CA 1
ATOM 778 C C . ASP A 1 93 ? -1.304 -0.658 -1.959 1.00 97.06 93 ASP A C 1
ATOM 780 O O . ASP A 1 93 ? -0.939 -0.536 -3.133 1.00 97.06 93 ASP A O 1
ATOM 784 N N . GLU A 1 94 ? -0.560 -0.194 -0.947 1.00 97.94 94 GLU A N 1
ATOM 785 C CA . GLU A 1 94 ? 0.735 0.472 -1.145 1.00 97.94 94 GLU A CA 1
ATOM 786 C C . GLU A 1 94 ? 1.754 -0.460 -1.819 1.00 97.94 94 GLU A C 1
ATOM 788 O O . GLU A 1 94 ? 2.446 -0.058 -2.760 1.00 97.94 94 GLU A O 1
ATOM 793 N N . TYR A 1 95 ? 1.813 -1.726 -1.391 1.00 94.31 95 TYR A N 1
ATOM 794 C CA . TYR A 1 95 ? 2.676 -2.727 -2.017 1.00 94.31 95 TYR A CA 1
ATOM 795 C C . TYR A 1 95 ? 2.274 -2.996 -3.474 1.00 94.31 95 TYR A C 1
ATOM 797 O O . TYR A 1 95 ? 3.146 -3.117 -4.337 1.00 94.31 95 TYR A O 1
ATOM 805 N N . GLY A 1 96 ? 0.971 -3.024 -3.769 1.00 96.12 96 GLY A N 1
ATOM 806 C CA . GLY A 1 96 ? 0.454 -3.153 -5.132 1.00 96.12 96 GLY A CA 1
ATOM 807 C C . GLY A 1 96 ? 0.850 -1.982 -6.039 1.00 96.12 96 GLY A C 1
ATOM 808 O O . GLY A 1 96 ? 1.241 -2.195 -7.190 1.00 96.12 96 GLY A O 1
ATOM 809 N N . ILE A 1 97 ? 0.815 -0.748 -5.522 1.00 97.69 97 ILE A N 1
ATOM 810 C CA . ILE A 1 97 ? 1.299 0.441 -6.248 1.00 97.69 97 ILE A CA 1
ATOM 811 C C . ILE A 1 97 ? 2.798 0.313 -6.534 1.00 97.69 97 ILE A C 1
ATOM 813 O O . ILE A 1 97 ? 3.225 0.511 -7.674 1.00 97.69 97 ILE A O 1
ATOM 817 N N . LEU A 1 98 ? 3.591 -0.061 -5.527 1.00 96.00 98 LEU A N 1
ATOM 818 C CA . LEU A 1 98 ? 5.039 -0.203 -5.669 1.00 96.00 98 LEU A CA 1
ATOM 819 C C . LEU A 1 98 ? 5.423 -1.298 -6.678 1.00 96.00 98 LEU A C 1
ATOM 821 O O . LEU A 1 98 ? 6.341 -1.105 -7.477 1.00 96.00 98 LEU A O 1
ATOM 825 N N . GLU A 1 99 ? 4.717 -2.432 -6.677 1.00 96.44 99 GLU A N 1
ATOM 826 C CA . GLU A 1 99 ? 4.917 -3.504 -7.660 1.00 96.44 99 GLU A CA 1
ATOM 827 C C . GLU A 1 99 ? 4.626 -3.015 -9.088 1.00 96.44 99 GLU A C 1
ATOM 829 O O . GLU A 1 99 ? 5.397 -3.288 -10.015 1.00 96.44 99 GLU A O 1
ATOM 834 N N . TYR A 1 100 ? 3.535 -2.265 -9.274 1.00 92.31 100 TYR A N 1
ATOM 835 C CA . TYR A 1 100 ? 3.179 -1.690 -10.571 1.00 92.31 100 TYR A CA 1
ATOM 836 C C . TYR A 1 100 ? 4.240 -0.703 -11.074 1.00 92.31 100 TYR A C 1
ATOM 838 O O . TYR A 1 100 ? 4.629 -0.761 -12.246 1.00 92.31 100 TYR A O 1
ATOM 846 N N . GLU A 1 101 ? 4.732 0.180 -10.202 1.00 95.38 101 GLU A N 1
ATOM 847 C CA . GLU A 1 101 ? 5.809 1.114 -10.542 1.00 95.38 101 GLU A CA 1
ATOM 848 C C . GLU A 1 101 ? 7.095 0.378 -10.920 1.00 95.38 101 GLU A C 1
ATOM 850 O O . GLU A 1 101 ? 7.688 0.693 -11.950 1.00 95.38 101 GLU A O 1
ATOM 855 N N . TYR A 1 102 ? 7.495 -0.641 -10.151 1.00 90.19 102 TYR A N 1
ATOM 856 C CA . TYR A 1 102 ? 8.689 -1.430 -10.456 1.00 90.19 102 TYR A CA 1
ATOM 857 C C . TYR A 1 102 ? 8.589 -2.107 -11.823 1.00 90.19 102 TYR A C 1
ATOM 859 O O . TYR A 1 102 ? 9.506 -1.992 -12.631 1.00 90.19 102 TYR A O 1
ATOM 867 N N . ARG A 1 103 ? 7.449 -2.746 -12.121 1.00 90.69 103 ARG A N 1
ATOM 868 C CA . ARG A 1 103 ? 7.208 -3.365 -13.433 1.00 90.69 103 ARG A CA 1
ATOM 869 C C . ARG A 1 103 ? 7.251 -2.338 -14.566 1.00 90.69 103 ARG A C 1
ATOM 871 O O . ARG A 1 103 ? 7.727 -2.646 -15.653 1.00 90.69 103 ARG A O 1
ATOM 878 N N . THR A 1 104 ? 6.717 -1.142 -14.332 1.00 91.06 104 THR A N 1
ATOM 879 C CA . THR A 1 104 ? 6.734 -0.066 -15.333 1.00 91.06 104 THR A CA 1
ATOM 880 C C . THR A 1 104 ? 8.168 0.387 -15.602 1.00 91.06 104 THR A C 1
ATOM 882 O O . THR A 1 104 ? 8.582 0.425 -16.753 1.00 91.06 104 THR A O 1
ATOM 885 N N . LEU A 1 105 ? 8.954 0.626 -14.547 1.00 88.75 105 LEU A N 1
ATOM 886 C CA . LEU A 1 105 ? 10.366 0.995 -14.667 1.00 88.75 105 LEU A CA 1
ATOM 887 C C . LEU A 1 105 ? 11.212 -0.093 -15.336 1.00 88.75 105 LEU A C 1
ATOM 889 O O . LEU A 1 105 ? 12.089 0.226 -16.130 1.00 88.75 105 LEU A O 1
ATOM 893 N N . GLU A 1 106 ? 10.969 -1.363 -15.008 1.00 88.25 106 GLU A N 1
ATOM 894 C CA . GLU A 1 106 ? 11.639 -2.507 -15.637 1.00 88.25 106 GLU A CA 1
ATOM 895 C C . GLU A 1 106 ? 11.361 -2.537 -17.144 1.00 88.25 106 GLU A C 1
ATOM 897 O O . GLU A 1 106 ? 12.292 -2.641 -17.939 1.00 88.25 106 GLU A O 1
ATOM 902 N N . LYS A 1 107 ? 10.098 -2.343 -17.536 1.00 89.38 107 LYS A N 1
ATOM 903 C CA . LYS A 1 107 ? 9.689 -2.293 -18.940 1.00 89.38 107 LYS A CA 1
ATOM 904 C C . LYS A 1 107 ? 10.328 -1.123 -19.696 1.00 89.38 107 LYS A C 1
ATOM 906 O O . LYS A 1 107 ? 10.864 -1.342 -20.777 1.00 89.38 107 LYS A O 1
ATOM 911 N N . ASP A 1 108 ? 10.284 0.083 -19.132 1.00 84.50 108 ASP A N 1
ATOM 912 C CA . ASP A 1 108 ? 10.871 1.279 -19.756 1.00 84.50 108 ASP A CA 1
ATOM 913 C C . ASP A 1 108 ? 12.399 1.117 -19.921 1.00 84.50 108 ASP A C 1
ATOM 915 O O . ASP A 1 108 ? 12.971 1.483 -20.942 1.00 84.50 108 ASP A O 1
ATOM 919 N N . SER A 1 109 ? 13.057 0.491 -18.937 1.00 80.06 109 SER A N 1
ATOM 920 C CA . SER A 1 109 ? 14.481 0.132 -18.979 1.00 80.06 109 SER A CA 1
ATOM 921 C C . SER A 1 109 ? 14.821 -0.855 -20.103 1.00 80.06 109 SER A C 1
ATOM 923 O O . SER A 1 109 ? 15.848 -0.707 -20.765 1.00 80.06 109 SER A O 1
ATOM 925 N N . GLU A 1 110 ? 14.015 -1.905 -20.275 1.00 75.62 110 GLU A N 1
ATOM 926 C CA . GLU A 1 110 ? 14.220 -2.898 -21.336 1.00 75.62 110 GLU A CA 1
ATOM 927 C C . GLU A 1 110 ? 14.047 -2.272 -22.726 1.00 75.62 110 GLU A C 1
ATOM 929 O O . GLU A 1 110 ? 14.906 -2.473 -23.586 1.00 75.62 110 GLU A O 1
ATOM 934 N N . GLU A 1 111 ? 13.006 -1.458 -22.916 1.00 74.00 111 GLU A N 1
ATOM 935 C CA . GLU A 1 111 ? 12.707 -0.774 -24.182 1.00 74.00 111 GLU A CA 1
ATOM 936 C C . GLU A 1 111 ? 13.834 0.196 -24.587 1.00 74.00 111 GLU A C 1
ATOM 938 O O . GLU A 1 111 ? 14.350 0.106 -25.701 1.00 74.00 111 GLU A O 1
ATOM 943 N N . ASP A 1 112 ? 14.322 1.023 -23.653 1.00 74.75 112 ASP A N 1
ATOM 944 C CA . ASP A 1 112 ? 15.474 1.913 -23.885 1.00 74.75 112 ASP A CA 1
ATOM 945 C C . ASP A 1 112 ? 16.752 1.136 -24.263 1.00 74.75 112 ASP A C 1
ATOM 947 O O . ASP A 1 112 ? 17.602 1.626 -25.016 1.00 74.75 112 ASP A O 1
ATOM 951 N N . SER A 1 113 ? 16.919 -0.076 -23.720 1.00 71.31 113 SER A N 1
ATOM 952 C CA . SER A 1 113 ? 18.073 -0.921 -24.024 1.00 71.31 113 SER A CA 1
ATOM 953 C C . SER A 1 113 ? 17.975 -1.544 -25.418 1.00 71.31 113 SER A C 1
ATOM 955 O O . SER A 1 113 ? 18.953 -1.485 -26.161 1.00 71.31 113 SER A O 1
ATOM 957 N N . GLU A 1 114 ? 16.810 -2.079 -25.800 1.00 71.00 114 GLU A N 1
ATOM 958 C CA . GLU A 1 114 ? 16.568 -2.668 -27.125 1.00 71.00 114 GLU A CA 1
ATOM 959 C C . GLU A 1 114 ? 16.735 -1.632 -28.241 1.00 71.00 114 GLU A C 1
ATOM 961 O O . GLU A 1 114 ? 17.450 -1.900 -29.209 1.00 71.00 114 GLU A O 1
ATOM 966 N N . ASP A 1 115 ? 16.180 -0.428 -28.070 1.00 77.12 115 ASP A N 1
ATOM 967 C CA . ASP A 1 115 ? 16.361 0.681 -29.016 1.00 77.12 115 ASP A CA 1
ATOM 968 C C . ASP A 1 115 ? 17.844 1.068 -29.160 1.00 77.12 115 ASP A C 1
ATOM 970 O O . ASP A 1 115 ? 18.334 1.347 -30.259 1.00 77.12 115 ASP A O 1
ATOM 974 N N . GLY A 1 116 ? 18.587 1.049 -28.049 1.00 79.25 116 GLY A N 1
ATOM 975 C CA . GLY A 1 116 ? 20.025 1.304 -28.037 1.00 79.25 116 GLY A CA 1
ATOM 976 C C . GLY A 1 116 ? 20.839 0.245 -28.785 1.00 79.25 116 GLY A C 1
ATOM 977 O O . GLY A 1 116 ? 21.767 0.603 -29.511 1.00 79.25 116 GLY A O 1
ATOM 978 N N . TYR A 1 117 ? 20.506 -1.041 -28.633 1.00 67.06 117 TYR A N 1
ATOM 979 C CA . TYR A 1 117 ? 21.174 -2.131 -29.355 1.00 67.06 117 TYR A CA 1
ATOM 980 C C . TYR A 1 117 ? 20.838 -2.117 -30.849 1.00 67.06 117 TYR A C 1
ATOM 982 O O . TYR A 1 117 ? 21.756 -2.238 -31.655 1.00 67.06 117 TYR A O 1
ATOM 990 N N . GLY A 1 118 ? 19.577 -1.876 -31.224 1.00 79.12 118 GLY A N 1
ATOM 991 C CA . GLY A 1 118 ? 19.180 -1.765 -32.632 1.00 79.12 118 GLY A CA 1
ATOM 992 C C . GLY A 1 118 ? 19.908 -0.631 -33.361 1.00 79.12 118 GLY A C 1
ATOM 993 O O . GLY A 1 118 ? 20.449 -0.831 -34.442 1.00 79.12 118 GLY A O 1
ATOM 994 N N . ALA A 1 119 ? 20.033 0.540 -32.727 1.00 84.25 119 ALA A N 1
ATOM 995 C CA . ALA A 1 119 ? 20.778 1.660 -33.307 1.00 84.25 119 ALA A CA 1
ATOM 996 C C . ALA A 1 119 ? 22.292 1.397 -33.440 1.00 84.25 119 ALA A C 1
ATOM 998 O O . ALA A 1 119 ? 22.952 2.014 -34.279 1.00 84.25 119 ALA A O 1
ATOM 999 N N . LEU A 1 120 ? 22.863 0.533 -32.592 1.00 79.50 120 LEU A N 1
ATOM 1000 C CA . LEU A 1 120 ? 24.262 0.114 -32.702 1.00 79.50 120 LEU A CA 1
ATOM 1001 C C . LEU A 1 120 ? 24.462 -0.916 -33.817 1.00 79.50 120 LEU A C 1
ATOM 1003 O O . LEU A 1 120 ? 25.460 -0.805 -34.523 1.00 79.50 120 LEU A O 1
ATOM 1007 N N . GLU A 1 121 ? 23.533 -1.861 -33.983 1.00 82.56 121 GLU A N 1
ATOM 1008 C CA . GLU A 1 121 ? 23.549 -2.835 -35.085 1.00 82.56 121 GLU A CA 1
ATOM 1009 C C . GLU A 1 121 ? 23.464 -2.129 -36.447 1.00 82.56 121 GLU A C 1
ATOM 1011 O O . GLU A 1 121 ? 24.308 -2.374 -37.305 1.00 82.56 121 GLU A O 1
ATOM 1016 N N . ASP A 1 122 ? 22.546 -1.166 -36.607 1.00 89.75 122 ASP A N 1
ATOM 1017 C CA . ASP A 1 122 ? 22.427 -0.368 -37.840 1.00 89.75 122 ASP A CA 1
ATOM 1018 C C . ASP A 1 122 ? 23.736 0.388 -38.167 1.00 89.75 122 ASP A C 1
ATOM 1020 O O . ASP A 1 122 ? 24.155 0.485 -39.320 1.00 89.75 122 ASP A O 1
ATOM 1024 N N . LEU A 1 123 ? 24.409 0.935 -37.145 1.00 87.19 123 LEU A N 1
ATOM 1025 C CA . LEU A 1 123 ? 25.679 1.652 -37.315 1.00 87.19 123 LEU A CA 1
ATOM 1026 C C . LEU A 1 123 ? 26.841 0.704 -37.657 1.00 87.19 123 LEU A C 1
ATOM 1028 O O . LEU A 1 123 ? 27.772 1.104 -38.362 1.00 87.19 123 LEU A O 1
ATOM 1032 N N . GLU A 1 124 ? 26.827 -0.515 -37.113 1.00 86.50 124 GLU A N 1
ATOM 1033 C CA . GLU A 1 124 ? 27.806 -1.557 -37.426 1.00 86.50 124 GLU A CA 1
ATOM 1034 C C . GLU A 1 124 ? 27.658 -1.989 -38.889 1.00 86.50 124 GLU A C 1
ATOM 1036 O O . GLU A 1 124 ? 28.652 -1.937 -39.614 1.00 86.50 124 GLU A O 1
ATOM 1041 N N . GLU A 1 125 ? 26.431 -2.259 -39.350 1.00 89.94 125 GLU A N 1
ATOM 1042 C CA . GLU A 1 125 ? 26.117 -2.588 -40.752 1.00 89.94 125 GLU A CA 1
ATOM 1043 C C . GLU A 1 125 ? 26.562 -1.468 -41.712 1.00 89.94 125 GLU A C 1
ATOM 1045 O O . GLU A 1 125 ? 27.337 -1.713 -42.638 1.00 89.94 125 GLU A O 1
ATOM 1050 N N . ASP A 1 126 ? 26.202 -0.209 -41.421 1.00 93.62 126 ASP A N 1
ATOM 1051 C CA . ASP A 1 126 ? 26.653 0.965 -42.191 1.00 93.62 126 ASP A CA 1
ATOM 1052 C C . ASP A 1 126 ? 28.193 1.066 -42.258 1.00 93.62 126 ASP A C 1
ATOM 1054 O O . ASP A 1 126 ? 28.774 1.565 -43.234 1.00 93.62 126 ASP A O 1
ATOM 1058 N N . SER A 1 127 ? 28.881 0.648 -41.189 1.00 89.25 127 SER A N 1
ATOM 1059 C CA . SER A 1 127 ? 30.341 0.666 -41.132 1.00 89.25 127 SER A CA 1
ATOM 1060 C C . SER A 1 127 ? 30.962 -0.460 -41.958 1.00 89.25 127 SER A C 1
ATOM 1062 O O . SER A 1 127 ? 31.924 -0.195 -42.682 1.00 89.25 127 SER A O 1
ATOM 1064 N N . GLU A 1 128 ? 30.403 -1.670 -41.894 1.00 89.94 128 GLU A N 1
ATOM 1065 C CA . GLU A 1 128 ? 30.830 -2.836 -42.672 1.00 89.94 128 GLU A CA 1
ATOM 1066 C C . GLU A 1 128 ? 30.677 -2.579 -44.172 1.00 89.94 128 GLU A C 1
ATOM 1068 O O . GLU A 1 128 ? 31.642 -2.750 -44.921 1.00 89.94 128 GLU A O 1
ATOM 1073 N N . ASP A 1 129 ? 29.528 -2.044 -44.594 1.00 92.50 129 ASP A N 1
ATOM 1074 C CA . ASP A 1 129 ? 29.264 -1.657 -45.985 1.00 92.50 129 ASP A CA 1
ATOM 1075 C C . ASP A 1 129 ? 30.304 -0.658 -46.507 1.00 92.50 129 ASP A C 1
ATOM 1077 O O . ASP A 1 129 ? 30.801 -0.752 -47.635 1.00 92.50 129 ASP A O 1
ATOM 1081 N N . LYS A 1 130 ? 30.678 0.312 -45.666 1.00 92.75 130 LYS A N 1
ATOM 1082 C CA . LYS A 1 130 ? 31.686 1.312 -46.019 1.00 92.75 130 LYS A CA 1
ATOM 1083 C C . LYS A 1 130 ? 33.086 0.713 -46.139 1.00 92.75 130 LYS A C 1
ATOM 1085 O O . LYS A 1 130 ? 33.842 1.168 -46.996 1.00 92.75 130 LYS A O 1
ATOM 1090 N N . TYR A 1 131 ? 33.451 -0.238 -45.280 1.00 86.25 131 TYR A N 1
ATOM 1091 C CA . TYR A 1 131 ? 34.732 -0.939 -45.393 1.00 86.25 131 TYR A CA 1
ATOM 1092 C C . TYR A 1 131 ? 34.771 -1.818 -46.643 1.00 86.25 131 TYR A C 1
ATOM 1094 O O . TYR A 1 131 ? 35.754 -1.737 -47.371 1.00 86.25 131 TYR A O 1
ATOM 1102 N N . GLY A 1 132 ? 33.693 -2.545 -46.954 1.00 90.44 132 GLY A N 1
ATOM 1103 C CA . GLY A 1 132 ? 33.595 -3.324 -48.193 1.00 90.44 132 GLY A CA 1
ATOM 1104 C C . GLY A 1 132 ? 33.783 -2.457 -49.441 1.00 90.44 132 GLY A C 1
ATOM 1105 O O . GLY A 1 132 ? 34.607 -2.764 -50.293 1.00 90.44 132 GLY A O 1
ATOM 1106 N N . ALA A 1 133 ? 33.129 -1.292 -49.499 1.00 92.44 133 ALA A N 1
ATOM 1107 C CA . ALA A 1 133 ? 33.308 -0.357 -50.614 1.00 92.44 133 ALA A CA 1
ATOM 1108 C C . ALA A 1 133 ? 34.730 0.238 -50.717 1.00 92.44 133 ALA A C 1
ATOM 1110 O O . ALA A 1 133 ? 35.128 0.697 -51.788 1.00 92.44 133 ALA A O 1
ATOM 1111 N N . LEU A 1 134 ? 35.476 0.304 -49.607 1.00 91.19 134 LEU A N 1
ATOM 1112 C CA . LEU A 1 134 ? 36.879 0.730 -49.617 1.00 91.19 134 LEU A CA 1
ATOM 1113 C C . LEU A 1 134 ? 37.809 -0.391 -50.085 1.00 91.19 134 LEU A C 1
ATOM 1115 O O . LEU A 1 134 ? 38.755 -0.081 -50.801 1.00 91.19 134 LEU A O 1
ATOM 1119 N N . GLU A 1 135 ? 37.540 -1.644 -49.705 1.00 89.19 135 GLU A N 1
ATOM 1120 C CA . GLU A 1 135 ? 38.274 -2.816 -50.202 1.00 89.19 135 GLU A CA 1
ATOM 1121 C C . GLU A 1 135 ? 38.121 -2.945 -51.724 1.00 89.19 135 GLU A C 1
ATOM 1123 O O . GLU A 1 135 ? 39.128 -3.048 -52.419 1.00 89.19 135 GLU A O 1
ATOM 1128 N N . ASP A 1 136 ? 36.898 -2.806 -52.249 1.00 93.69 136 ASP A N 1
ATOM 1129 C CA . ASP A 1 136 ? 36.640 -2.818 -53.699 1.00 93.69 136 ASP A CA 1
ATOM 1130 C C . ASP A 1 136 ? 37.438 -1.717 -54.434 1.00 93.69 136 ASP A C 1
ATOM 1132 O O . ASP A 1 136 ? 37.993 -1.935 -55.508 1.00 93.69 136 ASP A O 1
ATOM 1136 N N . LEU A 1 137 ? 37.523 -0.513 -53.849 1.00 91.38 137 LEU A N 1
ATOM 1137 C CA . LEU A 1 137 ? 38.280 0.608 -54.422 1.00 91.38 137 LEU A CA 1
ATOM 1138 C C . LEU A 1 137 ? 39.800 0.372 -54.373 1.00 91.38 137 LEU A C 1
ATOM 1140 O O . LEU A 1 137 ? 40.526 0.848 -55.247 1.00 91.38 137 LEU A O 1
ATOM 1144 N N . GLU A 1 138 ? 40.291 -0.292 -53.324 1.00 87.69 138 GLU A N 1
ATOM 1145 C CA . GLU A 1 138 ? 41.701 -0.664 -53.196 1.00 87.69 138 GLU A CA 1
ATOM 1146 C C . GLU A 1 138 ? 42.070 -1.701 -54.261 1.00 87.69 138 GLU A C 1
ATOM 1148 O O . GLU A 1 138 ? 43.042 -1.476 -54.982 1.00 87.69 138 GLU A O 1
ATOM 1153 N N . GLU A 1 139 ? 41.244 -2.736 -54.448 1.00 88.69 139 GLU A N 1
ATOM 1154 C CA . GLU A 1 139 ? 41.408 -3.746 -55.506 1.00 88.69 139 GLU A CA 1
ATOM 1155 C C . GLU A 1 139 ? 41.413 -3.105 -56.904 1.00 88.69 139 GLU A C 1
ATOM 1157 O O . GLU A 1 139 ? 42.363 -3.301 -57.664 1.00 88.69 139 GLU A O 1
ATOM 1162 N N . ASP A 1 140 ? 40.435 -2.238 -57.204 1.00 91.56 140 ASP A N 1
ATOM 1163 C CA . ASP A 1 140 ? 40.385 -1.487 -58.469 1.00 91.56 140 ASP A CA 1
ATOM 1164 C C . ASP A 1 140 ? 41.665 -0.656 -58.698 1.00 91.56 140 ASP A C 1
ATOM 1166 O O . ASP A 1 140 ? 42.138 -0.507 -59.830 1.00 91.56 140 ASP A O 1
ATOM 1170 N N . SER A 1 141 ? 42.234 -0.091 -57.626 1.00 85.31 141 SER A N 1
ATOM 1171 C CA . SER A 1 141 ? 43.463 0.701 -57.712 1.00 85.31 141 SER A CA 1
ATOM 1172 C C . SER A 1 141 ? 44.703 -0.166 -57.934 1.00 85.31 141 SER A C 1
ATOM 1174 O O . SER A 1 141 ? 45.558 0.201 -58.741 1.00 85.31 141 SER A O 1
ATOM 1176 N N . GLU A 1 142 ? 44.805 -1.316 -57.262 1.00 84.50 142 GLU A N 1
ATOM 1177 C CA . GLU A 1 142 ? 45.901 -2.274 -57.436 1.00 84.50 142 GLU A CA 1
ATOM 1178 C C . GLU A 1 142 ? 45.920 -2.836 -58.862 1.00 84.50 142 GLU A C 1
ATOM 1180 O O . GLU A 1 142 ? 46.987 -2.900 -59.479 1.00 84.50 142 GLU A O 1
ATOM 1185 N N . ASP A 1 143 ? 44.744 -3.145 -59.415 1.00 87.06 143 ASP A N 1
ATOM 1186 C CA . ASP A 1 143 ? 44.578 -3.570 -60.807 1.00 87.06 143 ASP A CA 1
ATOM 1187 C C . ASP A 1 143 ? 45.044 -2.489 -61.800 1.00 87.06 143 ASP A C 1
ATOM 1189 O O . ASP A 1 143 ? 45.726 -2.791 -62.787 1.00 87.06 143 ASP A O 1
ATOM 1193 N N . GLU A 1 144 ? 44.725 -1.213 -61.543 1.00 84.88 144 GLU A N 1
ATOM 1194 C CA . GLU A 1 144 ? 45.194 -0.091 -62.368 1.00 84.88 144 GLU A CA 1
ATOM 1195 C C . GLU A 1 144 ? 46.723 0.072 -62.294 1.00 84.88 144 GLU A C 1
ATOM 1197 O O . GLU A 1 144 ? 47.371 0.261 -63.328 1.00 84.88 144 GLU A O 1
ATOM 1202 N N . TYR A 1 145 ? 47.320 -0.041 -61.101 1.00 74.25 145 TYR A N 1
ATOM 1203 C CA . TYR A 1 145 ? 48.777 0.008 -60.931 1.00 74.25 145 TYR A CA 1
ATOM 1204 C C . TYR A 1 145 ? 49.483 -1.161 -61.629 1.00 74.25 145 TYR A C 1
ATOM 1206 O O . TYR A 1 145 ? 50.475 -0.929 -62.320 1.00 74.25 145 TYR A O 1
ATOM 1214 N N . GLY A 1 146 ? 48.957 -2.385 -61.520 1.00 79.88 146 GLY A N 1
ATOM 1215 C CA . GLY A 1 146 ? 49.504 -3.553 -62.217 1.00 79.88 146 GLY A CA 1
ATOM 1216 C C . GLY A 1 146 ? 49.474 -3.395 -63.740 1.00 79.88 146 GLY A C 1
ATOM 1217 O O . GLY A 1 146 ? 50.465 -3.662 -64.415 1.00 79.88 146 GLY A O 1
ATOM 1218 N N . ALA A 1 147 ? 48.378 -2.858 -64.289 1.00 82.56 147 ALA A N 1
ATOM 1219 C CA . ALA A 1 147 ? 48.270 -2.589 -65.724 1.00 82.56 147 ALA A CA 1
ATOM 1220 C C . ALA A 1 147 ? 49.250 -1.507 -66.223 1.00 82.56 147 ALA A C 1
ATOM 1222 O O . ALA A 1 147 ? 49.647 -1.522 -67.392 1.00 82.56 147 ALA A O 1
ATOM 1223 N N . LEU A 1 148 ? 49.624 -0.550 -65.366 1.00 79.44 148 LEU A N 1
ATOM 1224 C CA . LEU A 1 148 ? 50.637 0.460 -65.684 1.00 79.44 148 LEU A CA 1
ATOM 1225 C C . LEU A 1 148 ? 52.058 -0.115 -65.641 1.00 79.44 148 LEU A C 1
ATOM 1227 O O . LEU A 1 148 ? 52.851 0.231 -66.516 1.00 79.44 148 LEU A O 1
ATOM 1231 N N . GLU A 1 149 ? 52.367 -0.991 -64.677 1.00 73.69 149 GLU A N 1
ATOM 1232 C CA . GLU A 1 149 ? 53.662 -1.688 -64.608 1.00 73.69 149 GLU A CA 1
ATOM 1233 C C . GLU A 1 149 ? 53.906 -2.548 -65.859 1.00 73.69 149 GLU A C 1
ATOM 1235 O O . GLU A 1 149 ? 54.971 -2.441 -66.471 1.00 73.69 149 GLU A O 1
ATOM 1240 N N . ASP A 1 150 ? 52.898 -3.307 -66.308 1.00 79.62 150 ASP A N 1
ATOM 1241 C CA . ASP A 1 150 ? 52.978 -4.118 -67.534 1.00 79.62 150 ASP A CA 1
ATOM 1242 C C . ASP A 1 150 ? 53.279 -3.257 -68.783 1.00 79.62 150 ASP A C 1
ATOM 1244 O O . ASP A 1 150 ? 54.042 -3.648 -69.668 1.00 79.62 150 ASP A O 1
ATOM 1248 N N . LEU A 1 151 ? 52.701 -2.051 -68.859 1.00 74.44 151 LEU A N 1
ATOM 1249 C CA . LEU A 1 151 ? 52.897 -1.130 -69.984 1.00 74.44 151 LEU A CA 1
ATOM 1250 C C . LEU A 1 151 ? 54.270 -0.435 -69.949 1.00 74.44 151 LEU A C 1
ATOM 1252 O O . LEU A 1 151 ? 54.812 -0.105 -71.008 1.00 74.44 151 LEU A O 1
ATOM 1256 N N . GLU A 1 152 ? 54.836 -0.207 -68.759 1.00 69.06 152 GLU A N 1
ATOM 1257 C CA . GLU A 1 152 ? 56.213 0.278 -68.606 1.00 69.06 152 GLU A CA 1
ATOM 1258 C C . GLU A 1 152 ? 57.233 -0.789 -69.041 1.00 69.06 152 GLU A C 1
ATOM 1260 O O . GLU A 1 152 ? 58.145 -0.453 -69.804 1.00 69.06 152 GLU A O 1
ATOM 1265 N N . GLU A 1 153 ? 57.045 -2.061 -68.661 1.00 65.56 153 GLU A N 1
ATOM 1266 C CA . GLU A 1 153 ? 57.932 -3.172 -69.059 1.00 65.56 153 GLU A CA 1
ATOM 1267 C C . GLU A 1 153 ? 57.952 -3.370 -70.587 1.00 65.56 153 GLU A C 1
ATOM 1269 O O . GLU A 1 153 ? 59.026 -3.419 -71.197 1.00 65.56 153 GLU A O 1
ATOM 1274 N N . ASP A 1 154 ? 56.779 -3.341 -71.231 1.00 67.88 154 ASP A N 1
ATOM 1275 C CA . ASP A 1 154 ? 56.656 -3.401 -72.697 1.00 67.88 154 ASP A CA 1
ATOM 1276 C C . ASP A 1 154 ? 57.341 -2.208 -73.404 1.00 67.88 154 ASP A C 1
ATOM 1278 O O . ASP A 1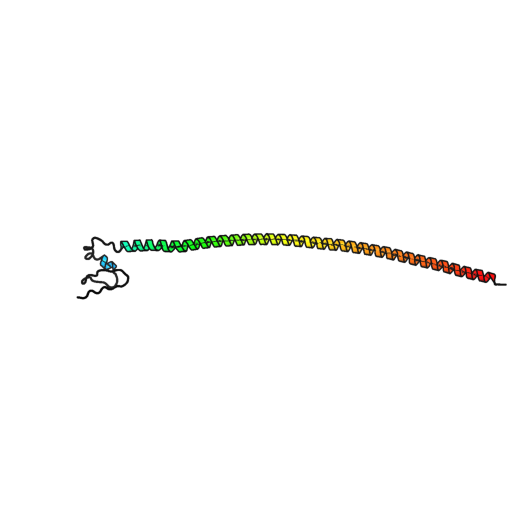 154 ? 57.821 -2.332 -74.537 1.00 67.88 154 ASP A O 1
ATOM 1282 N N . SER A 1 155 ? 57.404 -1.038 -72.755 1.00 61.94 155 SER A N 1
ATOM 1283 C CA . SER A 1 155 ? 58.038 0.164 -73.317 1.00 61.94 155 SER A CA 1
ATOM 1284 C C . SER A 1 155 ? 59.569 0.159 -73.203 1.00 61.94 155 SER A C 1
ATOM 1286 O O . SER A 1 155 ? 60.260 0.683 -74.086 1.00 61.94 155 SER A O 1
ATOM 1288 N N . ASP A 1 156 ? 60.112 -0.462 -72.154 1.00 57.91 156 ASP A N 1
ATOM 1289 C CA . ASP A 1 156 ? 61.555 -0.561 -71.916 1.00 57.91 156 ASP A CA 1
ATOM 1290 C C . ASP A 1 156 ? 62.220 -1.619 -72.818 1.00 57.91 156 ASP A C 1
ATOM 1292 O O . ASP A 1 156 ? 63.360 -1.428 -73.273 1.00 57.91 156 ASP A O 1
ATOM 1296 N N . ASP A 1 157 ? 61.489 -2.680 -73.174 1.00 58.72 157 ASP A N 1
ATOM 1297 C CA . ASP A 1 157 ? 61.928 -3.708 -74.127 1.00 58.72 157 ASP A CA 1
ATOM 1298 C C . ASP A 1 157 ? 62.080 -3.172 -75.569 1.00 58.72 157 ASP A C 1
ATOM 1300 O O . ASP A 1 157 ? 62.926 -3.654 -76.335 1.00 58.72 157 ASP A O 1
ATOM 1304 N N . GLU A 1 158 ? 61.353 -2.110 -75.942 1.00 57.59 158 GLU A N 1
ATOM 1305 C CA . GLU A 1 158 ? 61.547 -1.406 -77.222 1.00 57.59 158 GLU A CA 1
ATOM 1306 C C . GLU A 1 158 ? 62.814 -0.523 -77.248 1.00 57.59 158 GLU A C 1
ATOM 1308 O O . GLU A 1 158 ? 63.305 -0.179 -78.330 1.00 57.59 158 GLU A O 1
ATOM 1313 N N . TYR A 1 159 ? 63.392 -0.169 -76.092 1.00 54.19 159 TYR A N 1
ATOM 1314 C CA . TYR A 1 159 ? 64.510 0.783 -76.010 1.00 54.19 159 TYR A CA 1
ATOM 1315 C C . TYR A 1 159 ? 65.908 0.133 -76.087 1.00 54.19 159 TYR A C 1
ATOM 1317 O O . TYR A 1 159 ? 66.867 0.793 -76.498 1.00 54.19 159 TYR A O 1
ATOM 1325 N N . TRP A 1 160 ? 66.050 -1.161 -75.770 1.00 55.53 160 TRP A N 1
ATOM 1326 C CA . TRP A 1 160 ? 67.336 -1.892 -75.838 1.00 55.53 160 TRP A CA 1
ATOM 1327 C C . TRP A 1 160 ? 67.455 -2.904 -76.993 1.00 55.53 160 TRP A C 1
ATOM 1329 O O . TRP A 1 160 ? 68.478 -3.581 -77.122 1.00 55.53 160 TRP A O 1
ATOM 1339 N N . GLY A 1 161 ? 66.462 -2.979 -77.881 1.00 59.91 161 GLY A N 1
ATOM 1340 C CA . GLY A 1 161 ? 66.471 -3.837 -79.069 1.00 59.91 161 GLY A CA 1
ATOM 1341 C C . GLY A 1 161 ? 67.229 -3.267 -80.280 1.00 59.91 161 GLY A C 1
ATOM 1342 O O . GLY A 1 161 ? 66.616 -3.071 -81.327 1.00 59.91 161 GLY A O 1
ATOM 1343 N N . PHE A 1 162 ? 68.544 -3.025 -80.175 1.00 43.16 162 PHE A N 1
ATOM 1344 C CA . PHE A 1 162 ? 69.444 -2.805 -81.329 1.00 43.16 162 PHE A CA 1
ATOM 1345 C C . PHE A 1 162 ? 70.836 -3.414 -81.132 1.00 43.16 162 PHE A C 1
ATOM 1347 O O . PHE A 1 162 ? 71.478 -3.138 -80.094 1.00 43.16 162 PHE A O 1
#